Protein AF-A0A0S7WZI7-F1 (afdb_monomer_lite)

Sequence (61 aa):
DADGFYENVALDENARNICGVAPIYVTLKVLAPAEVELLRYEQWSEADGSSCVTFAACAIP

Secondary structure (DSSP, 8-state):
-HHHHHHHHHTTTTTT--TTHHHHHHHHHHT-S---EEEEEEEEE-TTSS-EEEEEEEE--

Radius of gyration: 13.51 Å; chains: 1; bounding box: 33×21×30 Å

Structure (mmCIF, N/CA/C/O backbone):
data_AF-A0A0S7WZI7-F1
#
_entry.id   AF-A0A0S7WZI7-F1
#
loop_
_atom_site.group_PDB
_atom_site.id
_atom_site.type_symbol
_atom_site.label_atom_id
_atom_site.label_alt_id
_atom_site.label_comp_id
_atom_site.label_asym_id
_atom_site.label_entity_id
_atom_site.label_seq_id
_atom_site.pdbx_PDB_ins_code
_atom_site.Cartn_x
_atom_site.Cartn_y
_atom_site.Cartn_z
_atom_site.occupancy
_atom_site.B_iso_or_equiv
_atom_site.auth_seq_id
_atom_site.auth_comp_id
_atom_site.auth_asym_id
_atom_site.auth_atom_id
_atom_site.pdbx_PDB_model_num
ATOM 1 N N . ASP A 1 1 ? -13.383 1.852 3.156 1.00 86.94 1 ASP A N 1
ATOM 2 C CA . ASP A 1 1 ? -13.315 0.806 4.205 1.00 86.94 1 ASP A CA 1
ATOM 3 C C . ASP A 1 1 ? -12.326 -0.282 3.768 1.00 86.94 1 ASP A C 1
ATOM 5 O O . ASP A 1 1 ? -11.628 -0.083 2.776 1.00 86.94 1 ASP A O 1
ATOM 9 N N . ALA A 1 2 ? -12.206 -1.381 4.522 1.00 93.00 2 ALA A N 1
ATOM 10 C CA . ALA A 1 2 ? -11.255 -2.456 4.231 1.00 93.00 2 ALA A CA 1
ATOM 11 C C . ALA A 1 2 ? -11.527 -3.177 2.902 1.00 93.00 2 ALA A C 1
ATOM 13 O O . ALA A 1 2 ? -10.589 -3.432 2.150 1.00 93.00 2 ALA A O 1
ATOM 14 N N . ASP A 1 3 ? -12.792 -3.493 2.614 1.00 94.75 3 ASP A N 1
ATOM 15 C CA . ASP A 1 3 ? -13.163 -4.233 1.403 1.00 94.75 3 ASP A CA 1
ATOM 16 C C . ASP A 1 3 ? -12.971 -3.354 0.171 1.00 94.75 3 ASP A C 1
ATOM 18 O O . ASP A 1 3 ? -12.303 -3.772 -0.768 1.00 94.75 3 ASP A O 1
ATOM 22 N N . GLY A 1 4 ? -13.396 -2.089 0.231 1.00 94.88 4 GLY A N 1
ATOM 23 C CA . GLY A 1 4 ? -13.146 -1.126 -0.838 1.00 94.88 4 GLY A CA 1
ATOM 24 C C . GLY A 1 4 ? -11.653 -0.879 -1.092 1.00 94.88 4 GLY A C 1
ATOM 25 O O . GLY A 1 4 ? -11.247 -0.708 -2.241 1.00 94.88 4 GLY A O 1
ATOM 26 N N . PHE A 1 5 ? -10.805 -0.903 -0.053 1.00 94.25 5 PHE A N 1
ATOM 27 C CA . PHE A 1 5 ? -9.348 -0.873 -0.241 1.00 94.25 5 PHE A CA 1
ATOM 28 C C . PHE A 1 5 ? -8.860 -2.113 -0.999 1.00 94.25 5 PHE A C 1
ATOM 30 O O . PHE A 1 5 ? -8.139 -1.976 -1.985 1.00 94.25 5 PHE A O 1
ATOM 37 N N . TYR A 1 6 ? -9.252 -3.313 -0.565 1.00 97.00 6 TYR A N 1
ATOM 38 C CA . TYR A 1 6 ? -8.809 -4.555 -1.198 1.00 97.00 6 TYR A CA 1
ATOM 39 C C . TYR A 1 6 ? -9.297 -4.675 -2.648 1.00 97.00 6 TYR A C 1
ATOM 41 O O . TYR A 1 6 ? -8.506 -5.000 -3.532 1.00 97.00 6 TYR A O 1
ATOM 49 N N . GLU A 1 7 ? -10.560 -4.338 -2.912 1.00 98.06 7 GLU A N 1
ATOM 50 C CA . GLU A 1 7 ? -11.131 -4.286 -4.259 1.00 98.06 7 GLU A CA 1
ATOM 51 C C . GLU A 1 7 ? -10.365 -3.304 -5.150 1.00 98.06 7 GLU A C 1
ATOM 53 O O . GLU A 1 7 ? -10.011 -3.647 -6.275 1.00 98.06 7 GLU A O 1
ATOM 58 N N . ASN A 1 8 ? -10.021 -2.115 -4.640 1.00 97.75 8 ASN A N 1
ATOM 59 C CA . ASN A 1 8 ? -9.224 -1.145 -5.388 1.00 97.75 8 ASN A CA 1
ATOM 60 C C . ASN A 1 8 ? -7.839 -1.684 -5.780 1.00 97.75 8 ASN A C 1
ATOM 62 O O . ASN A 1 8 ? -7.370 -1.387 -6.874 1.00 97.75 8 ASN A O 1
ATOM 66 N N . VAL A 1 9 ? -7.185 -2.456 -4.908 1.00 98.06 9 VAL A N 1
ATOM 67 C CA . VAL A 1 9 ? -5.904 -3.112 -5.226 1.00 98.06 9 VAL A CA 1
ATOM 68 C C . VAL A 1 9 ? -6.096 -4.233 -6.247 1.00 98.06 9 VAL A C 1
ATOM 70 O O . VAL A 1 9 ? -5.296 -4.370 -7.169 1.00 98.06 9 VAL A O 1
ATOM 73 N N . ALA A 1 10 ? -7.166 -5.018 -6.114 1.00 97.81 10 ALA A N 1
ATOM 74 C CA . ALA A 1 10 ? -7.460 -6.125 -7.017 1.00 97.81 10 ALA A CA 1
ATOM 75 C C . ALA A 1 10 ? -7.752 -5.659 -8.454 1.00 97.81 10 ALA A C 1
ATOM 77 O O . ALA A 1 10 ? -7.378 -6.356 -9.393 1.00 97.81 10 ALA A O 1
ATOM 78 N N . LEU A 1 11 ? -8.360 -4.479 -8.634 1.00 98.31 11 LEU A N 1
ATOM 79 C CA . LEU A 1 11 ? -8.657 -3.907 -9.956 1.00 98.31 11 LEU A CA 1
ATOM 80 C C . LEU A 1 11 ? -7.419 -3.730 -10.845 1.00 98.31 11 LEU A C 1
ATOM 82 O O . LEU A 1 11 ? -7.542 -3.810 -12.065 1.00 98.31 11 LEU A O 1
ATOM 86 N N . ASP A 1 12 ? -6.254 -3.471 -10.248 1.00 97.88 12 ASP A N 1
ATOM 87 C CA . ASP A 1 12 ? -4.986 -3.308 -10.968 1.00 97.88 12 ASP A CA 1
ATOM 88 C C . ASP A 1 12 ? -3.989 -4.446 -10.717 1.00 97.88 12 ASP A C 1
ATOM 90 O O . ASP A 1 12 ? -2.821 -4.321 -11.073 1.00 97.88 12 ASP A O 1
ATOM 94 N N . GLU A 1 13 ? -4.435 -5.550 -10.108 1.00 98.12 13 GLU A N 1
ATOM 95 C CA . GLU A 1 13 ? -3.589 -6.700 -9.755 1.00 98.12 13 GLU A CA 1
ATOM 96 C C . GLU A 1 13 ? -2.351 -6.317 -8.916 1.00 98.12 13 GLU A C 1
ATOM 98 O O . GLU A 1 13 ? -1.308 -6.967 -8.977 1.00 98.12 13 GLU A O 1
ATOM 103 N N . ASN A 1 14 ? -2.461 -5.261 -8.101 1.00 97.50 14 ASN A N 1
ATOM 104 C CA . ASN A 1 14 ? -1.353 -4.664 -7.355 1.00 97.50 14 ASN A CA 1
ATOM 105 C C . ASN A 1 14 ? -0.188 -4.181 -8.248 1.00 97.50 14 ASN A C 1
ATOM 107 O O . ASN A 1 14 ? 0.971 -4.215 -7.828 1.00 97.50 14 ASN A O 1
ATOM 111 N N . ALA A 1 15 ? -0.467 -3.663 -9.449 1.00 97.75 15 ALA A N 1
ATOM 112 C CA . ALA A 1 15 ? 0.539 -3.072 -10.342 1.00 97.75 15 ALA A CA 1
ATOM 113 C C . ALA A 1 15 ? 1.306 -1.900 -9.694 1.00 97.75 15 ALA A C 1
ATOM 115 O O . ALA A 1 15 ? 2.426 -1.573 -10.089 1.00 97.75 15 ALA A O 1
ATOM 116 N N . ARG A 1 16 ? 0.719 -1.284 -8.661 1.00 95.75 16 ARG A N 1
ATOM 117 C CA . ARG A 1 16 ? 1.339 -0.242 -7.825 1.00 95.75 16 ARG A CA 1
ATOM 118 C C . ARG A 1 16 ? 2.399 -0.770 -6.849 1.00 95.75 16 ARG A C 1
ATOM 120 O O . ARG A 1 16 ? 3.061 0.038 -6.205 1.00 95.75 16 ARG A O 1
ATOM 127 N N . ASN A 1 17 ? 2.567 -2.088 -6.727 1.00 97.75 17 ASN A N 1
ATOM 128 C CA . ASN A 1 17 ? 3.515 -2.740 -5.820 1.00 97.75 17 ASN A CA 1
ATOM 129 C C . ASN A 1 17 ? 3.361 -2.304 -4.354 1.00 97.75 17 ASN A C 1
ATOM 131 O O . ASN A 1 17 ? 4.341 -2.037 -3.656 1.00 97.75 17 ASN A O 1
ATOM 135 N N . ILE A 1 18 ? 2.123 -2.239 -3.861 1.00 97.75 18 ILE A N 1
ATOM 136 C CA . ILE A 1 18 ? 1.850 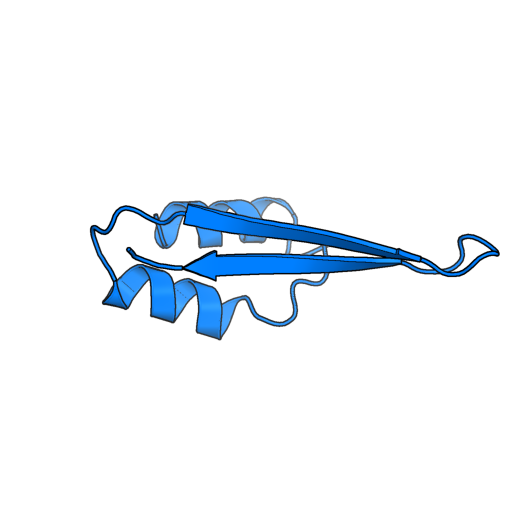-1.918 -2.459 1.00 97.75 18 ILE A CA 1
ATOM 137 C C . ILE A 1 18 ? 2.440 -3.042 -1.599 1.00 97.75 18 ILE A C 1
ATOM 139 O O . ILE A 1 18 ? 1.963 -4.176 -1.610 1.00 97.75 18 ILE A O 1
ATOM 143 N N . CYS A 1 19 ? 3.486 -2.740 -0.832 1.00 96.81 19 CYS A N 1
ATOM 144 C CA . CYS A 1 19 ? 4.174 -3.734 -0.005 1.00 96.81 19 CYS A CA 1
ATOM 145 C C . CYS A 1 19 ? 3.350 -4.179 1.220 1.00 96.81 19 CYS A C 1
ATOM 147 O O . CYS A 1 19 ? 3.579 -5.252 1.772 1.00 96.81 19 CYS A O 1
ATOM 149 N N . GLY A 1 20 ? 2.378 -3.364 1.640 1.00 96.56 20 GLY A N 1
ATOM 150 C CA . GLY A 1 20 ? 1.604 -3.539 2.868 1.00 96.56 20 GLY A CA 1
ATOM 151 C C . GLY A 1 20 ? 0.153 -3.990 2.690 1.00 96.56 20 GLY A C 1
ATOM 152 O O . GLY A 1 20 ? -0.630 -3.771 3.607 1.00 96.56 20 GLY A O 1
ATOM 153 N N . VAL A 1 21 ? -0.248 -4.589 1.559 1.00 97.81 21 VAL A N 1
ATOM 154 C CA . VAL A 1 21 ? -1.673 -4.909 1.283 1.00 97.81 21 VAL A CA 1
ATOM 155 C C . VAL A 1 21 ? -2.337 -5.670 2.436 1.00 97.81 21 VAL A C 1
ATOM 157 O O . VAL A 1 21 ? -3.369 -5.239 2.947 1.00 97.81 21 VAL A O 1
ATOM 160 N N . ALA A 1 22 ? -1.730 -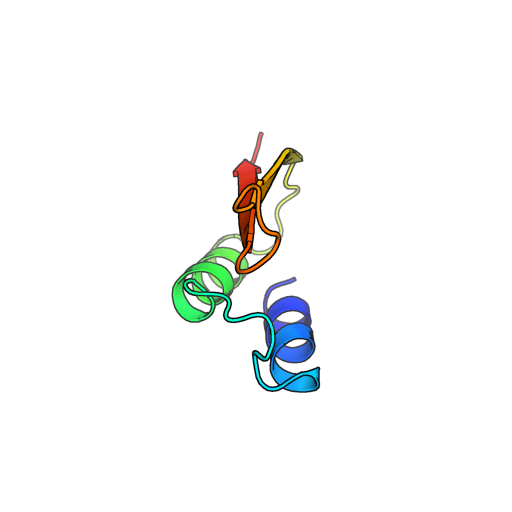6.772 2.885 1.00 97.44 22 ALA A N 1
ATOM 161 C CA . ALA A 1 22 ? -2.278 -7.597 3.961 1.00 97.44 22 ALA A CA 1
ATOM 162 C C . ALA A 1 22 ? -2.388 -6.853 5.311 1.00 97.44 22 ALA A C 1
ATOM 164 O O . ALA A 1 22 ? -3.492 -6.812 5.861 1.00 97.44 22 ALA A O 1
ATOM 165 N N . PRO A 1 23 ? -1.317 -6.239 5.860 1.00 96.56 23 PRO A N 1
ATOM 166 C CA . PRO A 1 23 ? -1.433 -5.513 7.124 1.00 96.56 23 PRO A CA 1
ATOM 167 C C . PRO A 1 23 ? -2.369 -4.298 7.042 1.00 96.56 23 PRO A C 1
ATOM 169 O O . PRO A 1 23 ? -3.079 -4.038 8.011 1.00 96.56 23 PRO A O 1
ATOM 172 N N . ILE A 1 24 ? -2.444 -3.590 5.907 1.00 95.00 24 ILE A N 1
ATOM 173 C CA . ILE A 1 24 ? -3.384 -2.469 5.725 1.00 95.00 24 ILE A CA 1
ATOM 174 C C . ILE A 1 24 ? -4.830 -2.971 5.760 1.00 95.00 24 ILE A C 1
ATOM 176 O O . ILE A 1 24 ? -5.642 -2.443 6.516 1.00 95.00 24 ILE A O 1
ATOM 180 N N . TYR A 1 25 ? -5.147 -4.026 5.005 1.00 95.62 25 TYR A N 1
ATOM 181 C CA . TYR A 1 25 ? -6.488 -4.612 4.983 1.00 95.62 25 TYR A CA 1
ATOM 182 C C . TYR A 1 25 ? -6.941 -5.076 6.374 1.00 95.62 25 TYR A C 1
ATOM 184 O O . TYR A 1 25 ? -8.035 -4.727 6.820 1.00 95.62 25 TYR A O 1
ATOM 192 N N . VAL A 1 26 ? -6.083 -5.809 7.093 1.00 96.12 26 VAL A N 1
ATOM 193 C CA . VAL A 1 26 ? -6.384 -6.273 8.457 1.00 96.12 26 VAL A CA 1
ATOM 194 C C . VAL A 1 26 ? -6.585 -5.094 9.404 1.00 96.12 26 VAL A C 1
ATOM 196 O O . VAL A 1 26 ? -7.542 -5.090 10.174 1.00 96.12 26 VAL A O 1
ATOM 199 N N . THR A 1 27 ? -5.736 -4.070 9.317 1.00 93.62 27 THR A N 1
ATOM 200 C CA . THR A 1 27 ? -5.870 -2.857 10.134 1.00 93.62 27 THR A CA 1
ATOM 201 C C . THR A 1 27 ? -7.222 -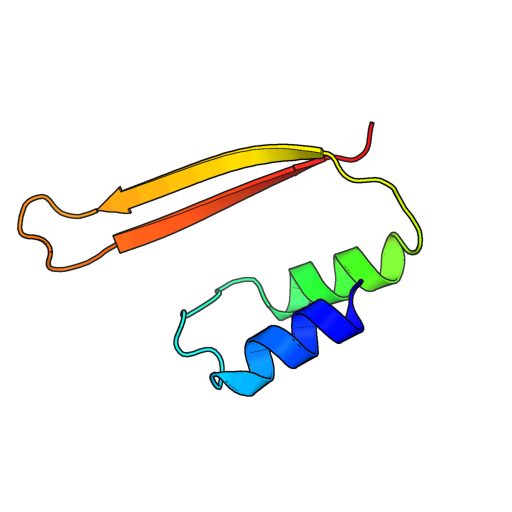2.186 9.891 1.00 93.62 27 THR A C 1
ATOM 203 O O . THR A 1 27 ? -7.952 -1.923 10.842 1.00 93.62 27 THR A O 1
ATOM 206 N N . LEU A 1 28 ? -7.625 -2.004 8.631 1.00 92.00 28 LEU A N 1
ATOM 207 C CA . LEU A 1 28 ? -8.928 -1.425 8.291 1.00 92.00 28 LEU A CA 1
ATOM 208 C C . LEU A 1 28 ? -10.111 -2.289 8.763 1.00 92.00 28 LEU A C 1
ATOM 210 O O . LEU A 1 28 ? -11.152 -1.740 9.117 1.00 92.00 28 LEU A O 1
ATOM 214 N N . LYS A 1 29 ? -9.974 -3.624 8.786 1.00 93.44 29 LYS A N 1
ATOM 215 C CA . LYS A 1 29 ? -11.007 -4.524 9.332 1.00 93.44 29 LYS A CA 1
ATOM 216 C C . LYS A 1 29 ? -11.145 -4.397 10.846 1.00 93.44 29 LYS A C 1
ATOM 218 O O . LYS A 1 29 ? -12.263 -4.434 11.347 1.00 93.44 29 LYS A O 1
ATOM 223 N N . VAL A 1 30 ? -10.030 -4.261 11.562 1.00 93.19 30 VAL A N 1
ATOM 224 C CA . VAL A 1 30 ? -10.015 -4.157 13.031 1.00 93.19 30 VAL A CA 1
ATOM 225 C C . VAL A 1 30 ? -10.503 -2.789 13.504 1.00 93.19 30 VAL A C 1
ATOM 227 O O . VAL A 1 30 ? -11.198 -2.706 14.509 1.00 93.19 30 VAL A O 1
ATOM 230 N N . LEU A 1 31 ? -10.176 -1.725 12.772 1.00 88.25 31 LEU A N 1
ATOM 231 C CA . LEU A 1 31 ? -10.560 -0.353 13.113 1.00 88.25 31 LEU A CA 1
ATOM 232 C C . LEU A 1 31 ? -12.040 -0.026 12.849 1.00 88.25 31 LEU A C 1
ATOM 234 O O . LEU A 1 31 ? -12.478 1.082 13.141 1.00 88.25 31 LEU A O 1
ATOM 238 N N . ALA A 1 32 ? -12.809 -0.939 12.252 1.00 74.44 32 ALA A N 1
ATOM 239 C CA . ALA A 1 32 ? -14.127 -0.633 11.711 1.00 74.44 32 ALA A CA 1
ATOM 240 C C . ALA A 1 32 ? -15.164 -0.193 12.774 1.00 74.44 32 ALA A C 1
ATOM 242 O O . ALA A 1 32 ? -15.371 -0.926 13.745 1.00 74.44 32 ALA A O 1
ATOM 243 N N . PRO A 1 33 ? -15.949 0.879 12.518 1.00 73.62 33 PRO A N 1
ATOM 244 C CA . PRO A 1 33 ? -15.662 2.073 11.708 1.00 73.62 33 PRO A CA 1
ATOM 245 C C . PRO A 1 33 ? -14.965 3.180 12.531 1.00 73.62 33 PRO A C 1
ATOM 247 O O . PRO A 1 33 ? -15.391 3.484 13.644 1.00 73.62 33 PRO A O 1
ATOM 250 N N . ALA A 1 34 ? -13.948 3.830 11.951 1.00 81.44 34 ALA A N 1
ATOM 251 C CA . ALA A 1 34 ? -13.219 4.945 12.562 1.00 81.44 34 ALA A CA 1
ATOM 252 C C . ALA A 1 34 ? -12.954 6.065 11.543 1.00 81.44 34 ALA A C 1
ATOM 254 O O . ALA A 1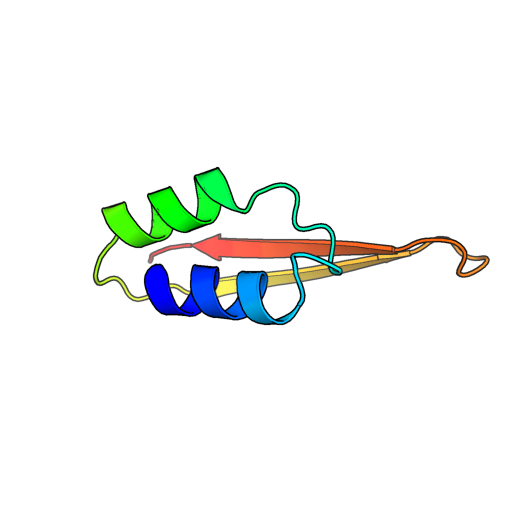 34 ? -12.677 5.791 10.371 1.00 81.44 34 ALA A O 1
ATOM 255 N N . GLU A 1 35 ? -13.019 7.318 11.995 1.00 86.62 35 GLU A N 1
ATOM 256 C CA . GLU A 1 35 ? -12.490 8.457 11.242 1.00 86.62 35 GLU A CA 1
ATOM 257 C C . GLU A 1 35 ? -10.961 8.457 11.330 1.00 86.62 35 GLU A C 1
ATOM 259 O O . GLU A 1 35 ? -10.383 8.211 12.388 1.00 86.62 35 GLU A O 1
ATOM 264 N N . VAL A 1 36 ? -10.306 8.697 10.196 1.00 88.31 36 VAL A N 1
ATOM 265 C CA . VAL A 1 36 ? -8.850 8.633 10.061 1.00 88.31 36 VAL A CA 1
ATOM 266 C C . VAL A 1 36 ? -8.368 9.909 9.379 1.00 88.31 36 VAL A C 1
ATOM 268 O O . VAL A 1 36 ? -8.920 10.317 8.358 1.00 88.31 36 VAL A O 1
ATOM 271 N N . GLU A 1 37 ? -7.310 10.507 9.913 1.00 93.44 37 GLU A N 1
ATOM 272 C CA . GLU A 1 37 ? -6.627 11.666 9.346 1.00 93.44 37 GLU A CA 1
ATOM 273 C C . GLU A 1 37 ? -5.411 11.223 8.518 1.00 93.44 37 GLU A C 1
ATOM 275 O O . GLU A 1 37 ? -4.583 10.436 8.983 1.00 93.44 37 GLU A O 1
ATOM 280 N N . LEU A 1 38 ? -5.283 11.737 7.289 1.00 94.56 38 LEU A N 1
ATOM 281 C CA . LEU A 1 38 ? -4.077 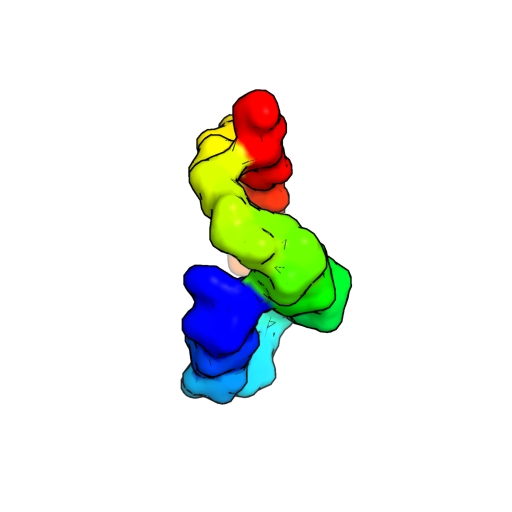11.585 6.472 1.00 94.56 38 LEU A CA 1
ATOM 282 C C . LEU A 1 38 ? -3.036 12.615 6.924 1.00 94.56 38 LEU A C 1
ATOM 284 O O . LEU A 1 38 ? -3.179 13.806 6.664 1.00 94.56 38 LEU A O 1
ATOM 288 N N . LEU A 1 39 ? -1.969 12.142 7.559 1.00 96.75 39 LEU A N 1
ATOM 289 C CA . LEU A 1 39 ? -0.912 12.988 8.114 1.00 96.75 39 LEU A CA 1
ATOM 290 C C . LEU A 1 39 ? 0.152 13.354 7.078 1.00 96.75 39 LEU A C 1
ATOM 292 O O . LEU A 1 39 ? 0.743 14.432 7.134 1.00 96.75 39 LEU A O 1
ATOM 296 N N . ARG A 1 40 ? 0.457 12.431 6.159 1.00 97.06 40 ARG A N 1
ATOM 297 C CA . ARG A 1 40 ? 1.524 12.612 5.169 1.00 97.06 40 ARG A CA 1
ATOM 298 C C . ARG A 1 40 ? 1.257 11.790 3.919 1.00 97.06 40 ARG A C 1
ATOM 300 O O . ARG A 1 40 ? 0.823 10.645 4.012 1.00 97.06 40 ARG A O 1
ATOM 307 N N . TYR A 1 41 ? 1.578 12.367 2.768 1.00 97.38 41 TYR A N 1
ATOM 308 C CA . TYR A 1 41 ? 1.606 11.689 1.480 1.00 97.38 41 TYR A CA 1
ATOM 309 C C . TYR A 1 41 ? 2.764 12.257 0.667 1.00 97.38 41 TYR A C 1
ATOM 311 O O . TYR A 1 41 ? 2.787 13.453 0.378 1.00 97.38 41 TYR A O 1
ATOM 319 N N . GLU A 1 42 ? 3.748 11.428 0.346 1.00 98.06 42 GLU A N 1
ATOM 320 C CA . GLU A 1 42 ? 4.953 11.877 -0.345 1.00 98.06 42 GLU A CA 1
ATOM 321 C C . GLU A 1 42 ? 5.552 10.791 -1.228 1.00 98.06 42 GLU A C 1
ATOM 323 O O . GLU A 1 42 ? 5.183 9.619 -1.157 1.00 98.06 42 GLU A O 1
ATOM 328 N N . GLN A 1 43 ? 6.508 11.196 -2.054 1.00 97.56 43 GLN A N 1
ATOM 329 C CA . GLN A 1 43 ? 7.223 10.313 -2.954 1.00 97.56 43 GLN A CA 1
ATOM 330 C C . GLN A 1 43 ? 8.718 10.554 -2.841 1.00 97.56 43 GLN A C 1
ATOM 332 O O . GLN A 1 43 ? 9.177 11.695 -2.839 1.00 97.56 43 GLN A O 1
ATOM 337 N N . TRP A 1 44 ? 9.471 9.462 -2.785 1.00 97.25 44 TRP A N 1
ATOM 338 C CA . TRP A 1 44 ? 10.886 9.478 -3.109 1.00 97.25 44 TRP A CA 1
ATOM 339 C C . TRP A 1 44 ? 11.051 9.008 -4.550 1.00 97.25 44 TRP A C 1
ATOM 341 O O . TRP A 1 44 ? 10.416 8.036 -4.957 1.00 97.25 44 TRP A O 1
ATOM 351 N N . SER A 1 45 ? 11.884 9.692 -5.323 1.00 97.25 45 SER A N 1
ATOM 352 C CA . SER A 1 45 ? 12.154 9.364 -6.722 1.00 97.25 45 SER A CA 1
ATOM 353 C C . SER A 1 45 ? 13.634 9.532 -7.021 1.00 97.25 45 SER A C 1
ATOM 355 O O . SER A 1 45 ? 14.245 10.500 -6.560 1.00 97.25 45 SER A O 1
ATOM 357 N N . GLU A 1 46 ? 14.185 8.636 -7.832 1.00 97.38 46 GLU A N 1
ATOM 358 C CA . GLU A 1 46 ? 15.541 8.791 -8.352 1.00 97.38 46 GLU A CA 1
ATOM 359 C C . GLU A 1 46 ? 15.627 10.005 -9.279 1.00 97.38 46 GLU A C 1
ATOM 361 O O . GLU A 1 46 ? 14.691 10.313 -10.022 1.00 97.38 46 GLU A O 1
ATOM 366 N N . ALA A 1 47 ? 16.764 10.703 -9.256 1.00 95.06 47 ALA A N 1
ATOM 367 C CA . ALA A 1 47 ? 16.954 11.918 -10.053 1.00 95.06 47 ALA A CA 1
ATOM 368 C C . ALA A 1 47 ? 16.898 11.656 -11.569 1.00 95.06 47 ALA A C 1
ATOM 370 O O . ALA A 1 47 ? 16.562 12.553 -12.341 1.00 95.06 47 ALA A O 1
ATOM 371 N N . ASP A 1 48 ? 17.220 10.432 -11.991 1.00 96.25 48 ASP A N 1
ATOM 372 C CA . ASP A 1 48 ? 17.149 9.982 -13.382 1.00 96.25 48 ASP A CA 1
ATOM 373 C C . ASP A 1 48 ? 15.754 9.470 -13.792 1.00 96.25 48 ASP A C 1
ATOM 375 O O . ASP A 1 48 ? 15.545 9.115 -14.952 1.00 96.25 48 ASP A O 1
ATOM 379 N N . GLY A 1 49 ? 14.794 9.445 -12.860 1.00 94.25 49 GLY A N 1
ATOM 380 C CA . GLY A 1 49 ? 13.425 8.987 -13.089 1.00 94.25 49 GLY A CA 1
ATOM 381 C C . GLY A 1 49 ? 13.269 7.471 -13.218 1.00 94.25 49 GLY A C 1
ATOM 382 O O . GLY A 1 49 ? 12.194 7.009 -13.596 1.00 94.25 49 GLY A O 1
ATOM 383 N N . SER A 1 50 ? 14.305 6.686 -12.915 1.00 96.81 50 SER A N 1
ATOM 384 C CA . SER A 1 50 ? 14.277 5.225 -13.060 1.00 96.81 50 SER A CA 1
ATOM 385 C C . SER A 1 50 ? 13.340 4.526 -12.074 1.00 96.81 50 SER A C 1
ATOM 387 O O . SER A 1 50 ? 12.812 3.455 -12.379 1.00 96.81 50 SER A O 1
ATOM 389 N N . SER A 1 51 ? 13.121 5.110 -10.893 1.00 95.94 51 SER A N 1
ATOM 390 C CA . SER A 1 51 ? 12.265 4.526 -9.864 1.00 95.94 51 SER A CA 1
ATOM 391 C C . SER A 1 51 ? 11.631 5.574 -8.950 1.00 95.94 51 SER A C 1
ATOM 393 O O . SER A 1 51 ? 12.110 6.704 -8.822 1.00 95.94 51 SER A O 1
ATOM 395 N N . CYS A 1 52 ? 10.524 5.185 -8.315 1.00 97.06 52 CYS A N 1
ATOM 396 C CA . CYS A 1 52 ? 9.830 5.981 -7.315 1.00 97.06 52 CYS A CA 1
ATOM 397 C C . CYS A 1 52 ? 9.147 5.070 -6.287 1.00 97.06 52 CYS A C 1
ATOM 399 O O . CYS A 1 52 ? 8.631 4.008 -6.634 1.00 97.06 52 CYS A O 1
ATOM 401 N N . VAL A 1 53 ? 9.120 5.503 -5.026 1.00 97.75 53 VAL A N 1
ATOM 402 C CA . VAL A 1 53 ? 8.360 4.880 -3.939 1.00 97.75 53 VAL A CA 1
ATOM 403 C C . VAL A 1 53 ? 7.462 5.935 -3.310 1.00 97.75 53 VAL A C 1
ATOM 405 O O . VAL A 1 53 ? 7.912 7.032 -2.982 1.00 97.75 53 VAL A O 1
ATOM 408 N N . THR A 1 54 ? 6.187 5.597 -3.132 1.00 97.75 54 THR A N 1
ATOM 409 C CA . THR A 1 54 ? 5.213 6.461 -2.454 1.00 97.75 54 THR A CA 1
ATOM 410 C C . THR A 1 54 ? 5.063 6.037 -0.997 1.00 97.75 54 THR A C 1
ATOM 412 O O . THR A 1 54 ? 4.946 4.847 -0.707 1.00 97.75 54 THR A O 1
ATOM 415 N N . PHE A 1 55 ? 5.016 7.013 -0.094 1.00 97.75 55 PHE A N 1
ATOM 416 C CA . PHE A 1 55 ? 4.766 6.829 1.332 1.00 97.75 55 PHE A CA 1
ATOM 417 C C . PHE A 1 55 ? 3.484 7.557 1.730 1.00 97.75 55 PHE A C 1
ATOM 419 O O . PHE A 1 55 ? 3.244 8.691 1.313 1.00 97.75 55 PHE A O 1
ATOM 426 N N . ALA A 1 56 ? 2.676 6.918 2.573 1.00 96.75 56 ALA A N 1
ATOM 427 C CA . ALA A 1 56 ? 1.491 7.518 3.168 1.00 96.75 56 ALA A CA 1
ATOM 428 C C . ALA A 1 56 ? 1.441 7.187 4.663 1.00 96.75 56 ALA A C 1
ATOM 430 O O . ALA A 1 56 ? 1.756 6.064 5.061 1.00 96.75 56 ALA A O 1
ATOM 431 N N . ALA A 1 57 ? 1.045 8.159 5.480 1.00 95.81 57 ALA A N 1
ATOM 432 C CA . ALA A 1 57 ? 0.860 7.995 6.915 1.00 95.81 57 ALA A CA 1
ATOM 433 C C . ALA A 1 57 ? -0.513 8.521 7.322 1.00 95.81 57 ALA A C 1
ATOM 435 O O . ALA A 1 57 ? -0.885 9.633 6.949 1.00 95.81 57 ALA A O 1
ATOM 436 N N . CYS A 1 58 ? -1.227 7.736 8.121 1.00 93.12 58 CYS A N 1
ATOM 437 C CA . CYS A 1 58 ? -2.544 8.077 8.634 1.00 93.12 58 CYS A CA 1
ATOM 438 C C . CYS A 1 58 ? -2.622 7.775 10.134 1.00 93.12 58 CYS A C 1
ATOM 440 O O . CYS A 1 58 ? -1.941 6.863 10.607 1.00 93.12 58 CYS A O 1
ATOM 442 N N . ALA A 1 59 ? -3.467 8.496 10.867 1.00 92.38 59 ALA A N 1
ATOM 443 C CA . ALA A 1 59 ? -3.726 8.245 12.282 1.00 92.38 59 ALA A CA 1
ATOM 444 C C . ALA A 1 59 ? -5.209 8.401 12.619 1.00 92.38 59 ALA A C 1
ATOM 446 O O . ALA A 1 59 ? -5.956 9.065 11.905 1.00 92.38 59 ALA A O 1
ATOM 447 N N . ILE A 1 60 ? -5.620 7.772 13.714 1.00 87.94 60 ILE A N 1
ATOM 448 C CA . ILE A 1 60 ? -6.918 8.022 14.341 1.00 87.94 60 ILE A CA 1
ATOM 449 C C . ILE A 1 60 ? -6.689 9.102 15.406 1.00 87.94 60 ILE A C 1
ATOM 451 O O . ILE A 1 60 ? -5.689 8.984 16.124 1.00 87.94 60 ILE A O 1
ATOM 455 N N . PRO A 1 61 ? -7.550 10.129 15.491 1.00 77.31 61 PRO A N 1
ATOM 456 C CA . PRO A 1 61 ? -7.493 11.139 16.547 1.00 77.31 61 PRO A CA 1
ATOM 457 C C . PRO A 1 61 ? -7.581 10.564 17.968 1.00 77.31 61 PRO A C 1
ATOM 459 O O . PRO A 1 61 ? -8.267 9.533 18.162 1.00 77.31 61 PRO A O 1
#

pLDDT: mean 94.24, std 5.51, range [73.62, 98.31]

Foldseek 3Di:
DLVVLLVVCVVVVVPVVPVCNPVVSVVPVVPPPADKAWPDWDKDADPVRPDMDID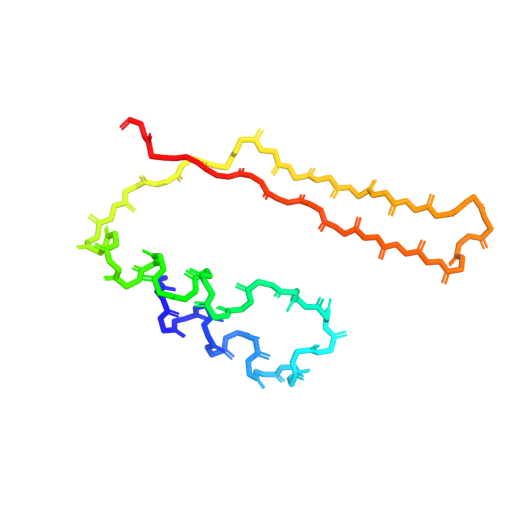TDMDGD